Protein AF-A0A928Z8K6-F1 (afdb_monomer_lite)

Sequence (91 aa):
MTEPKLSHSKMGIASFCVGLFVLWLITNLNLRSFGIDDYIFFLLFALIGLGLAIAGMFYKNRNRLFPTLGCVMNTACLIAILALRSEIVWN

pLDDT: mean 74.58, std 12.32, range [39.94, 88.94]

Foldseek 3Di:
DDPPPLPFDPLLVVLLVLLVVLLVVLVPPPVVVDDPVVSVVLNVQSVVLNVLSVVLRPDPDDDSVSSVVSNVSSVVSVVVVVVVVVVVVVD

Radius of gyration: 15.99 Å; chains: 1; bounding box: 35×20×59 Å

Organism: NCBI:txid1828826

Secondary structure (DSSP, 8-state):
---------HHHHHHHHHHHHHHHHHHHS--TTS-HHHHHHHHHHHHHHHHHHHHHHH-TTS-THHHHHHHHHHHHHHHHHHHHHHHHH--

Structure (mmCIF, N/CA/C/O backbone):
data_AF-A0A928Z8K6-F1
#
_entry.id   AF-A0A928Z8K6-F1
#
loop_
_atom_site.group_PDB
_atom_site.id
_atom_site.type_symbol
_atom_site.label_atom_id
_atom_site.label_alt_id
_atom_site.label_comp_id
_atom_site.label_asym_id
_atom_site.label_entity_id
_atom_site.label_seq_id
_atom_site.pdbx_PDB_ins_code
_atom_site.Cartn_x
_atom_site.Cartn_y
_atom_site.Cartn_z
_atom_site.occupancy
_atom_site.B_iso_or_equiv
_atom_site.auth_seq_id
_atom_site.auth_comp_id
_atom_site.auth_asym_id
_atom_site.auth_atom_id
_atom_site.pdbx_PDB_model_num
ATOM 1 N N . MET A 1 1 ? -17.180 4.532 38.734 1.00 39.94 1 MET A N 1
ATOM 2 C CA . MET A 1 1 ? -16.305 4.937 37.615 1.00 39.94 1 MET A CA 1
ATOM 3 C C . MET A 1 1 ? -16.075 3.711 36.749 1.00 39.94 1 MET A C 1
ATOM 5 O O . MET A 1 1 ? -15.315 2.842 37.137 1.00 39.94 1 MET A O 1
ATOM 9 N N . THR A 1 2 ? -16.823 3.558 35.659 1.00 46.12 2 THR A N 1
ATOM 10 C CA . THR A 1 2 ? -16.635 2.438 34.725 1.00 46.12 2 THR A CA 1
ATOM 11 C C . THR A 1 2 ? -15.546 2.816 33.734 1.00 46.12 2 THR A C 1
ATOM 13 O O . THR A 1 2 ? -15.723 3.752 32.954 1.00 46.12 2 THR A O 1
ATOM 16 N N . GLU A 1 3 ? -14.418 2.117 33.806 1.00 50.41 3 GLU A N 1
ATOM 17 C CA . GLU A 1 3 ? -13.275 2.277 32.909 1.00 50.41 3 GLU A CA 1
ATOM 18 C C . GLU A 1 3 ? -13.732 2.195 31.442 1.00 50.41 3 GLU A C 1
ATOM 20 O O . GLU A 1 3 ? -14.544 1.325 31.094 1.00 50.41 3 GLU A O 1
ATOM 25 N N . PRO A 1 4 ? -13.255 3.080 30.548 1.00 50.03 4 PRO A N 1
ATOM 26 C CA . PRO A 1 4 ? -13.570 2.963 29.138 1.00 50.03 4 PRO A CA 1
ATOM 27 C C . PRO A 1 4 ? -12.903 1.690 28.610 1.00 50.03 4 PRO A C 1
ATOM 29 O O . PRO A 1 4 ? -11.707 1.678 28.336 1.00 50.03 4 PRO A O 1
ATOM 32 N N . LYS A 1 5 ? -13.683 0.613 28.442 1.00 47.31 5 LYS A N 1
ATOM 33 C CA . LYS A 1 5 ? -13.258 -0.576 27.692 1.00 47.31 5 LYS A CA 1
ATOM 34 C C . LYS A 1 5 ? -12.805 -0.116 26.308 1.00 47.31 5 LYS A C 1
ATOM 36 O O . LYS A 1 5 ? -13.628 0.197 25.441 1.00 47.31 5 LYS A O 1
ATOM 41 N N . LEU A 1 6 ? -11.490 -0.043 26.125 1.00 54.72 6 LEU A N 1
ATOM 42 C CA . LEU A 1 6 ? -10.825 0.233 24.862 1.00 54.72 6 LEU A CA 1
ATOM 43 C C . LEU A 1 6 ? -11.018 -1.007 23.977 1.00 54.72 6 LEU A C 1
ATOM 45 O O . LEU A 1 6 ? -10.165 -1.884 23.875 1.00 54.72 6 LEU A O 1
ATOM 49 N N . SER A 1 7 ? -12.218 -1.156 23.416 1.00 48.69 7 SER A N 1
ATOM 50 C CA . SER A 1 7 ? -12.502 -2.229 22.472 1.00 48.69 7 SER A CA 1
ATOM 51 C C . SER A 1 7 ? -11.797 -1.881 21.167 1.00 48.69 7 SER A C 1
ATOM 53 O O . SER A 1 7 ? -12.297 -1.100 20.358 1.00 48.69 7 SER A O 1
ATOM 55 N N . HIS A 1 8 ? -10.583 -2.400 21.003 1.00 55.66 8 HIS A N 1
ATOM 56 C CA . HIS A 1 8 ? -9.842 -2.278 19.760 1.00 55.66 8 HIS A CA 1
ATOM 57 C C . HIS A 1 8 ? -10.656 -2.889 18.616 1.00 55.66 8 HIS A C 1
ATOM 59 O O . HIS A 1 8 ? -11.059 -4.055 18.661 1.00 55.66 8 HIS A O 1
ATOM 65 N N . SER A 1 9 ? -10.881 -2.102 17.563 1.00 62.75 9 SER A N 1
ATOM 66 C CA . SER A 1 9 ? -11.504 -2.597 16.340 1.00 62.75 9 SER A CA 1
ATOM 67 C C . SER A 1 9 ? -10.529 -3.547 15.642 1.00 62.75 9 SER A C 1
ATOM 69 O O . SER A 1 9 ? -9.579 -3.110 14.991 1.00 62.75 9 SER A O 1
ATOM 71 N N . LYS A 1 10 ? -10.768 -4.860 15.772 1.00 69.44 10 LYS A N 1
ATOM 72 C CA . LYS A 1 10 ? -9.966 -5.938 15.150 1.00 69.44 10 LYS A CA 1
ATOM 73 C C . LYS A 1 10 ? -9.721 -5.707 13.651 1.00 69.44 10 LYS A C 1
ATOM 75 O O . LYS A 1 10 ? -8.690 -6.093 13.116 1.00 69.44 10 LYS A O 1
ATOM 80 N N . MET A 1 11 ? -10.659 -5.036 12.986 1.00 70.06 11 MET A N 1
ATOM 81 C CA . MET A 1 11 ? -10.613 -4.748 11.555 1.00 70.06 11 MET A CA 1
ATOM 82 C C . MET A 1 11 ? -9.688 -3.570 11.201 1.00 70.06 11 MET A C 1
ATOM 84 O O . MET A 1 11 ? -9.058 -3.586 10.149 1.00 70.06 11 MET A O 1
ATOM 88 N N . GLY A 1 12 ? -9.562 -2.574 12.086 1.00 73.81 12 GLY A N 1
ATOM 89 C CA . GLY A 1 12 ? -8.605 -1.475 11.907 1.00 73.81 12 GLY A CA 1
ATOM 90 C C . GLY A 1 12 ? -7.159 -1.955 12.023 1.00 73.81 12 GLY A C 1
ATOM 91 O O . GLY A 1 12 ? -6.327 -1.613 11.190 1.00 73.81 12 GLY A O 1
ATOM 92 N N . ILE A 1 13 ? -6.896 -2.838 12.990 1.00 79.19 13 ILE A N 1
ATOM 93 C CA . ILE A 1 13 ? -5.580 -3.467 13.174 1.00 79.19 13 ILE A CA 1
ATOM 94 C C . ILE A 1 13 ? -5.191 -4.291 11.940 1.00 79.19 13 ILE A C 1
ATOM 96 O O . ILE A 1 13 ? -4.068 -4.177 11.461 1.00 79.19 13 ILE A O 1
ATOM 100 N N . ALA A 1 14 ? -6.124 -5.069 11.380 1.00 79.19 14 ALA A N 1
ATOM 101 C CA . ALA A 1 14 ? -5.865 -5.841 10.165 1.00 79.19 14 ALA A CA 1
ATOM 102 C C . ALA A 1 14 ? -5.457 -4.942 8.982 1.00 79.19 14 ALA A C 1
ATOM 104 O O . ALA A 1 14 ? -4.470 -5.223 8.307 1.00 79.19 14 ALA A O 1
ATOM 105 N N . SER A 1 15 ? -6.168 -3.829 8.773 1.00 78.81 15 SER A N 1
ATOM 106 C CA . SER A 1 15 ? -5.852 -2.856 7.716 1.00 78.81 15 SER A CA 1
ATOM 107 C C . SER A 1 15 ? -4.477 -2.203 7.914 1.00 78.81 15 SER A C 1
ATOM 109 O O . SER A 1 15 ? -3.716 -2.035 6.961 1.00 78.81 15 SER A O 1
ATOM 111 N N . PHE A 1 16 ? -4.114 -1.908 9.165 1.00 82.19 16 PHE A N 1
ATOM 112 C CA . PHE A 1 16 ? -2.800 -1.371 9.511 1.00 82.19 16 PHE A CA 1
ATOM 113 C C . PHE A 1 16 ? -1.666 -2.363 9.209 1.00 82.19 16 PHE A C 1
ATOM 115 O O . PHE A 1 16 ? -0.666 -1.988 8.597 1.00 82.19 16 PHE A O 1
ATOM 122 N N . CYS A 1 17 ? -1.841 -3.642 9.559 1.00 85.69 17 CYS A N 1
ATOM 123 C CA . CYS A 1 17 ? -0.874 -4.693 9.236 1.00 85.69 17 CYS A CA 1
ATOM 124 C C . CYS A 1 17 ? -0.691 -4.870 7.723 1.00 85.69 17 CYS A C 1
ATOM 126 O O . CYS A 1 17 ? 0.442 -4.998 7.265 1.00 85.69 17 CYS A O 1
ATOM 128 N N . VAL A 1 18 ? -1.779 -4.831 6.943 1.00 85.31 18 VAL A N 1
ATOM 129 C CA . VAL A 1 18 ? -1.708 -4.900 5.473 1.00 85.31 18 VAL A CA 1
ATOM 130 C C . VAL A 1 18 ? -0.919 -3.717 4.915 1.00 85.31 18 VAL A C 1
ATOM 132 O O . VAL A 1 18 ? -0.041 -3.912 4.082 1.00 85.31 18 VAL A O 1
ATOM 135 N N . GLY A 1 19 ? -1.175 -2.500 5.401 1.00 85.38 19 GLY A N 1
ATOM 136 C CA . GLY A 1 19 ? -0.438 -1.316 4.958 1.00 85.38 19 GLY A CA 1
ATOM 137 C C . GLY A 1 19 ? 1.059 -1.382 5.267 1.00 85.38 19 GLY A C 1
ATOM 138 O O . GLY A 1 19 ? 1.869 -1.085 4.393 1.00 85.38 19 GLY A O 1
ATOM 139 N N . LEU A 1 20 ? 1.442 -1.839 6.465 1.00 86.31 20 LEU A N 1
ATOM 140 C CA . LEU A 1 20 ? 2.852 -2.054 6.810 1.00 86.31 20 LEU A CA 1
ATOM 141 C C . LEU A 1 20 ? 3.509 -3.115 5.925 1.00 86.31 20 LEU A C 1
ATOM 143 O O . LEU A 1 20 ? 4.642 -2.930 5.487 1.00 86.31 20 LEU A O 1
ATOM 147 N N . PHE A 1 21 ? 2.793 -4.203 5.637 1.00 86.44 21 PHE A N 1
ATOM 148 C CA . PHE A 1 21 ? 3.278 -5.244 4.738 1.00 86.44 21 PHE A CA 1
ATOM 149 C C . PHE A 1 21 ? 3.516 -4.703 3.323 1.00 86.44 21 PHE A C 1
ATOM 151 O O . PHE A 1 21 ? 4.555 -4.987 2.737 1.00 86.44 21 PHE A O 1
ATOM 158 N N . VAL A 1 22 ? 2.612 -3.871 2.796 1.00 85.19 22 VAL A N 1
ATOM 159 C CA . VAL A 1 22 ? 2.769 -3.229 1.476 1.00 85.19 22 VAL A CA 1
ATOM 160 C C . VAL A 1 22 ? 3.984 -2.304 1.453 1.00 85.19 22 VAL A C 1
ATOM 162 O O . VAL A 1 22 ? 4.777 -2.357 0.520 1.00 85.19 22 VAL A O 1
ATOM 165 N N . LEU A 1 23 ? 4.174 -1.497 2.497 1.00 84.56 23 LEU A N 1
ATOM 166 C CA . LEU A 1 23 ? 5.315 -0.583 2.622 1.00 84.56 23 LEU A CA 1
ATOM 167 C C . LEU A 1 23 ? 6.652 -1.335 2.687 1.00 84.56 23 LEU A C 1
ATOM 169 O O . LEU A 1 23 ? 7.627 -0.959 2.031 1.00 84.56 23 LEU A O 1
ATOM 173 N N . TRP A 1 24 ? 6.681 -2.432 3.444 1.00 85.38 24 TRP A N 1
ATOM 174 C CA . TRP A 1 24 ? 7.823 -3.340 3.495 1.00 85.38 24 TRP A CA 1
ATOM 175 C C . TRP A 1 24 ? 8.085 -4.001 2.137 1.00 85.38 24 TRP A C 1
ATOM 177 O O . TRP A 1 24 ? 9.238 -4.117 1.723 1.00 85.38 24 TRP A O 1
ATOM 187 N N . LEU A 1 25 ? 7.028 -4.389 1.418 1.00 82.69 25 LEU A N 1
ATOM 188 C CA . LEU A 1 25 ? 7.132 -4.986 0.090 1.00 82.69 25 LEU A CA 1
ATOM 189 C C . LEU A 1 25 ? 7.698 -3.986 -0.926 1.00 82.69 25 LEU A C 1
ATOM 191 O O . LEU A 1 25 ? 8.594 -4.355 -1.669 1.00 82.69 25 LEU A O 1
ATOM 195 N N . ILE A 1 26 ? 7.236 -2.731 -0.929 1.00 79.25 26 ILE A N 1
ATOM 196 C CA . ILE A 1 26 ? 7.754 -1.658 -1.799 1.00 79.25 26 ILE A CA 1
ATOM 197 C C . ILE A 1 26 ? 9.242 -1.407 -1.533 1.00 79.25 26 ILE A C 1
ATOM 199 O O . ILE A 1 26 ? 10.009 -1.205 -2.460 1.00 79.25 26 ILE A O 1
ATOM 203 N N . THR A 1 27 ? 9.678 -1.441 -0.277 1.00 78.25 27 THR A N 1
ATOM 204 C CA . THR A 1 27 ? 11.093 -1.215 0.061 1.00 78.25 27 THR A CA 1
ATOM 205 C C . THR A 1 27 ? 11.983 -2.434 -0.213 1.00 78.25 27 THR A C 1
ATOM 207 O O . THR A 1 27 ? 13.155 -2.261 -0.540 1.00 78.25 27 THR A O 1
ATOM 210 N N . ASN A 1 28 ? 11.455 -3.663 -0.103 1.00 77.69 28 ASN A N 1
ATOM 211 C CA . ASN A 1 28 ? 12.208 -4.906 -0.357 1.00 77.69 28 ASN A CA 1
ATOM 212 C C . ASN A 1 28 ? 12.200 -5.354 -1.813 1.00 77.69 28 ASN A C 1
ATOM 214 O O . ASN A 1 28 ? 13.174 -5.947 -2.284 1.00 77.69 28 ASN A O 1
ATOM 218 N N . LEU A 1 29 ? 11.114 -5.090 -2.537 1.00 71.94 29 LEU A N 1
ATOM 219 C CA . LEU A 1 29 ? 11.134 -5.123 -3.985 1.00 71.94 29 LEU A CA 1
ATOM 220 C C . LEU A 1 29 ? 12.096 -4.018 -4.377 1.00 71.94 29 LEU A C 1
ATOM 222 O O . LEU A 1 29 ? 11.745 -2.848 -4.367 1.00 71.94 29 LEU A O 1
ATOM 226 N N . ASN A 1 30 ? 13.338 -4.404 -4.659 1.00 60.91 30 ASN A N 1
ATOM 227 C CA . ASN A 1 30 ? 14.331 -3.553 -5.285 1.00 60.91 30 ASN A CA 1
ATOM 228 C C . ASN A 1 30 ? 13.734 -3.107 -6.628 1.00 60.91 30 ASN A C 1
ATOM 230 O O . ASN A 1 30 ? 14.011 -3.700 -7.670 1.00 60.91 30 ASN A O 1
ATOM 234 N N . LEU A 1 31 ? 12.887 -2.072 -6.603 1.00 61.09 31 LEU A N 1
ATOM 235 C CA . LEU A 1 31 ? 12.256 -1.409 -7.741 1.00 61.09 31 LEU A CA 1
ATOM 236 C C . LEU A 1 31 ? 13.327 -0.643 -8.540 1.00 61.09 31 LEU A C 1
ATOM 238 O O . LEU A 1 31 ? 13.073 0.401 -9.112 1.00 61.09 31 LEU A O 1
ATOM 242 N N . ARG A 1 32 ? 14.552 -1.171 -8.601 1.00 53.88 32 ARG A N 1
ATOM 243 C CA . ARG A 1 32 ? 15.709 -0.634 -9.312 1.00 53.88 32 ARG A CA 1
ATOM 244 C C . ARG A 1 32 ? 15.474 -0.563 -10.825 1.00 53.88 32 ARG A C 1
ATOM 246 O O . ARG A 1 32 ? 16.220 0.118 -11.515 1.00 53.88 32 ARG A O 1
ATOM 253 N N . SER A 1 33 ? 14.446 -1.259 -11.313 1.00 57.09 33 SER A N 1
ATOM 254 C CA . SER A 1 33 ? 1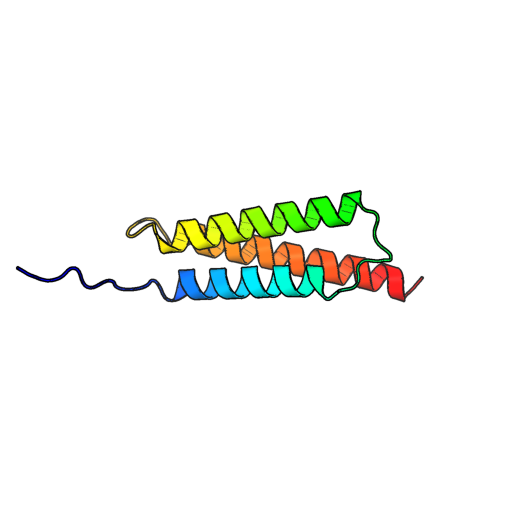3.951 -1.176 -12.690 1.00 57.09 33 SER A CA 1
ATOM 255 C C . SER A 1 33 ? 12.869 -0.113 -12.904 1.00 57.09 33 SER A C 1
ATOM 257 O O . SER A 1 33 ? 12.511 0.135 -14.048 1.00 57.09 33 SER A O 1
ATOM 259 N N . PHE A 1 34 ? 12.331 0.489 -11.842 1.00 64.56 34 PHE A N 1
ATOM 260 C CA . PHE A 1 34 ? 11.297 1.514 -11.931 1.00 64.56 34 PHE A CA 1
ATOM 261 C C . PHE A 1 34 ? 11.901 2.908 -11.959 1.00 64.56 34 PHE A C 1
ATOM 263 O O . PHE A 1 34 ? 12.934 3.165 -11.333 1.00 64.56 34 PHE A O 1
ATOM 270 N N . GLY A 1 35 ? 11.235 3.816 -12.671 1.00 70.19 35 GLY A N 1
ATOM 271 C CA . GLY A 1 35 ? 11.541 5.232 -12.580 1.00 70.19 35 GLY A CA 1
ATOM 272 C C . GLY A 1 35 ? 11.378 5.718 -11.139 1.00 70.19 35 GLY A C 1
ATOM 273 O O . GLY A 1 35 ? 10.565 5.202 -10.367 1.00 70.19 35 GLY A O 1
ATOM 274 N N . ILE A 1 36 ? 12.157 6.735 -10.768 1.00 76.31 36 ILE A N 1
ATOM 275 C CA . ILE A 1 36 ? 12.040 7.387 -9.455 1.00 76.31 36 ILE A CA 1
ATOM 276 C C . ILE A 1 36 ? 10.608 7.922 -9.261 1.00 76.31 36 ILE A C 1
ATOM 278 O O . ILE A 1 36 ? 10.071 7.857 -8.155 1.00 76.31 36 ILE A O 1
ATOM 282 N N . ASP A 1 37 ? 9.974 8.381 -10.342 1.00 81.31 37 ASP A N 1
ATOM 283 C CA . ASP A 1 37 ? 8.608 8.907 -10.357 1.00 81.31 37 ASP A CA 1
ATOM 284 C C . ASP A 1 37 ? 7.560 7.853 -9.963 1.00 81.31 37 ASP A C 1
ATOM 286 O O . ASP A 1 37 ? 6.717 8.118 -9.101 1.00 81.31 37 ASP A O 1
ATOM 290 N N . ASP A 1 38 ? 7.654 6.634 -10.508 1.00 79.38 38 ASP A N 1
ATOM 291 C CA . ASP A 1 38 ? 6.753 5.526 -10.167 1.00 79.38 38 ASP A CA 1
ATOM 292 C C . ASP A 1 38 ? 6.909 5.135 -8.696 1.00 79.38 38 ASP A C 1
ATOM 294 O O . ASP A 1 38 ? 5.927 4.964 -7.968 1.00 79.38 38 ASP A O 1
ATOM 298 N N . TYR A 1 39 ? 8.158 5.048 -8.228 1.00 79.38 39 TYR A N 1
ATOM 299 C CA . TYR A 1 39 ? 8.463 4.693 -6.846 1.00 79.38 39 TYR A CA 1
ATOM 300 C C . TYR A 1 39 ? 7.856 5.691 -5.851 1.00 79.38 39 TYR A C 1
ATOM 302 O O . TYR A 1 39 ? 7.217 5.289 -4.875 1.00 79.38 39 TYR A O 1
ATOM 310 N N . ILE A 1 40 ? 8.010 6.995 -6.108 1.00 83.12 40 ILE A N 1
ATOM 311 C CA . ILE A 1 40 ? 7.432 8.051 -5.267 1.00 83.12 40 ILE A CA 1
ATOM 312 C C . ILE A 1 40 ? 5.903 7.981 -5.293 1.00 83.12 40 ILE A C 1
ATOM 314 O O . ILE A 1 40 ? 5.271 8.105 -4.241 1.00 83.12 40 ILE A O 1
ATOM 318 N N . PHE A 1 41 ? 5.301 7.741 -6.461 1.00 84.69 41 PHE A N 1
ATOM 319 C CA . PHE A 1 41 ? 3.851 7.635 -6.592 1.00 84.69 41 PHE A CA 1
ATOM 320 C C . PHE A 1 41 ? 3.284 6.480 -5.755 1.00 84.69 41 PHE A C 1
ATOM 322 O O . PHE A 1 41 ? 2.376 6.694 -4.947 1.00 84.69 41 PHE A O 1
ATOM 329 N N . PHE A 1 42 ? 3.858 5.277 -5.870 1.00 82.94 42 PHE A N 1
ATOM 330 C CA . PHE A 1 42 ? 3.436 4.113 -5.083 1.00 82.94 42 PHE A CA 1
ATOM 331 C C . PHE A 1 42 ? 3.657 4.310 -3.581 1.00 82.94 42 PHE A C 1
ATOM 333 O O . PHE A 1 42 ? 2.808 3.919 -2.775 1.00 82.94 42 PHE A O 1
ATOM 340 N N . LEU A 1 43 ? 4.760 4.959 -3.196 1.00 85.00 43 LEU A N 1
ATOM 341 C CA . LEU A 1 43 ? 5.061 5.254 -1.800 1.00 85.00 43 LEU A CA 1
ATOM 342 C C . LEU A 1 43 ? 4.039 6.224 -1.193 1.00 85.00 43 LEU A C 1
ATOM 344 O O . LEU A 1 43 ? 3.525 5.957 -0.107 1.00 85.00 43 LEU A O 1
ATOM 348 N N . LEU A 1 44 ? 3.687 7.303 -1.900 1.00 86.81 44 LEU A N 1
ATOM 349 C CA . LEU A 1 44 ? 2.641 8.235 -1.468 1.00 86.81 44 LEU A CA 1
ATOM 350 C C . LEU A 1 44 ? 1.284 7.536 -1.357 1.00 86.81 44 LEU A C 1
ATOM 352 O O . LEU A 1 44 ? 0.579 7.719 -0.364 1.00 86.81 44 LEU A O 1
ATOM 356 N N . PHE A 1 45 ? 0.935 6.688 -2.325 1.00 86.19 45 PHE A N 1
ATOM 357 C CA . PHE A 1 45 ? -0.326 5.948 -2.311 1.00 86.19 45 PHE A CA 1
ATOM 358 C C . PHE A 1 45 ? -0.429 4.993 -1.114 1.00 86.19 45 PHE A C 1
ATOM 360 O O . PHE A 1 45 ? -1.449 4.973 -0.418 1.00 86.19 45 PHE A O 1
ATOM 367 N N . ALA A 1 46 ? 0.647 4.251 -0.826 1.00 85.69 46 ALA A N 1
ATOM 368 C CA . ALA A 1 46 ? 0.739 3.382 0.345 1.00 85.69 46 ALA A CA 1
ATOM 369 C C . ALA A 1 46 ? 0.662 4.182 1.657 1.00 85.69 46 ALA A C 1
ATOM 371 O O . ALA A 1 46 ? 0.003 3.756 2.608 1.00 85.69 46 ALA A O 1
ATOM 372 N N . LEU A 1 47 ? 1.266 5.376 1.705 1.00 88.12 47 LEU A N 1
ATOM 373 C CA . LEU A 1 47 ? 1.200 6.269 2.865 1.00 88.12 47 LEU A CA 1
ATOM 374 C C . LEU A 1 47 ? -0.228 6.762 3.131 1.00 88.12 47 LEU A C 1
ATOM 376 O O . LEU A 1 47 ? -0.678 6.756 4.276 1.00 88.12 47 LEU A O 1
ATOM 380 N N . ILE A 1 48 ? -0.961 7.148 2.082 1.00 88.94 48 ILE A N 1
ATOM 381 C CA . ILE A 1 48 ? -2.364 7.573 2.194 1.00 88.94 48 ILE A CA 1
ATOM 382 C C . ILE A 1 48 ? -3.229 6.392 2.661 1.00 88.94 48 ILE A C 1
ATOM 384 O O . ILE A 1 48 ? -4.064 6.559 3.552 1.00 88.94 48 ILE A O 1
ATOM 388 N N . GLY A 1 49 ? -3.003 5.187 2.124 1.00 86.00 49 GLY A N 1
ATOM 389 C CA . GLY A 1 49 ? -3.707 3.970 2.540 1.00 86.00 49 GLY A CA 1
ATOM 390 C C . GLY A 1 49 ? -3.459 3.621 4.010 1.00 86.00 49 GLY A C 1
ATOM 391 O O . GLY A 1 49 ? -4.398 3.315 4.749 1.00 86.00 49 GLY A O 1
ATOM 392 N N . LEU A 1 50 ? -2.208 3.742 4.464 1.00 85.88 50 LEU A N 1
ATOM 393 C CA . LEU A 1 50 ? -1.819 3.576 5.866 1.00 85.88 50 LEU A CA 1
ATOM 394 C C . LEU A 1 50 ? -2.453 4.654 6.763 1.00 85.88 50 LEU A C 1
ATOM 396 O O . LEU A 1 50 ? -2.989 4.332 7.822 1.00 85.88 50 LEU A O 1
ATOM 400 N N . GLY A 1 51 ? -2.474 5.914 6.321 1.00 85.50 51 GLY A N 1
ATOM 401 C CA . GLY A 1 51 ? -3.142 7.015 7.019 1.00 85.50 51 GLY A CA 1
ATOM 402 C C . GLY A 1 51 ? -4.644 6.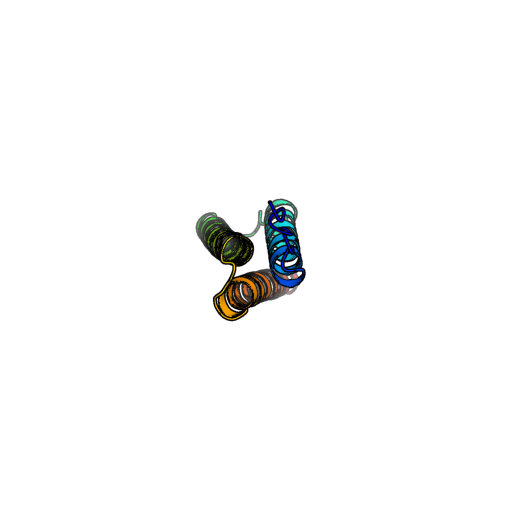775 7.201 1.00 85.50 51 GLY A C 1
ATOM 403 O O . GLY A 1 51 ? -5.177 6.983 8.292 1.00 85.50 51 GLY A O 1
ATOM 404 N N . LEU A 1 52 ? -5.320 6.249 6.174 1.00 85.56 52 LEU A N 1
ATOM 405 C CA . LEU A 1 52 ? -6.731 5.853 6.244 1.00 85.56 52 LEU A CA 1
ATOM 406 C C . LEU A 1 52 ? -6.963 4.677 7.208 1.00 85.56 52 LEU A C 1
ATOM 408 O O . LEU A 1 52 ? -7.951 4.668 7.949 1.00 85.56 52 LEU A O 1
ATOM 412 N N . ALA A 1 53 ? -6.047 3.705 7.232 1.00 82.56 53 ALA A N 1
ATOM 413 C CA . ALA A 1 53 ? -6.092 2.578 8.162 1.00 82.56 53 ALA A CA 1
ATOM 414 C C . ALA A 1 53 ? -5.943 3.038 9.623 1.00 82.56 53 ALA A C 1
ATOM 416 O O . ALA A 1 53 ? -6.739 2.640 10.478 1.00 82.56 53 ALA A O 1
ATOM 417 N N . ILE A 1 54 ? -4.987 3.935 9.893 1.00 82.94 54 ILE A N 1
ATOM 418 C CA . ILE A 1 54 ? -4.767 4.545 11.212 1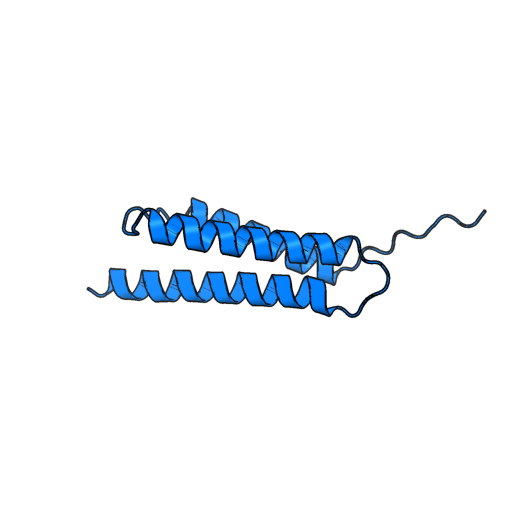.00 82.94 54 ILE A CA 1
ATOM 419 C C . ILE A 1 54 ? -5.988 5.374 11.627 1.00 82.94 54 ILE A C 1
ATOM 421 O O . ILE A 1 54 ? -6.498 5.207 12.735 1.00 82.94 54 ILE A O 1
ATOM 425 N N . ALA A 1 55 ? -6.519 6.215 10.736 1.00 82.38 55 ALA A N 1
ATOM 426 C CA . ALA A 1 55 ? -7.736 6.985 10.998 1.00 82.38 55 ALA A CA 1
ATOM 427 C C . ALA A 1 55 ? -8.920 6.069 11.367 1.00 82.38 55 ALA A C 1
ATOM 429 O O . ALA A 1 55 ? -9.696 6.375 12.275 1.00 82.38 55 ALA A O 1
ATOM 430 N N . GLY A 1 56 ? -9.006 4.900 10.725 1.00 74.81 56 GLY A N 1
ATOM 431 C CA . GLY A 1 56 ? -9.973 3.851 11.036 1.00 74.81 56 GLY A CA 1
ATOM 432 C C . GLY A 1 56 ? -9.807 3.187 12.408 1.00 74.81 56 GLY A C 1
ATOM 433 O O . GLY A 1 56 ? -10.781 2.647 12.930 1.00 74.81 56 GLY A O 1
ATOM 434 N N . MET A 1 57 ? -8.614 3.226 13.009 1.00 73.75 57 MET A N 1
ATOM 435 C CA . MET A 1 57 ? -8.373 2.715 14.365 1.00 73.75 57 MET A CA 1
ATOM 436 C C . MET A 1 57 ? -8.829 3.690 15.455 1.00 73.75 57 MET A C 1
ATOM 438 O O . MET A 1 57 ? -9.308 3.244 16.497 1.00 73.75 57 MET A O 1
ATOM 442 N N . PHE A 1 58 ? -8.706 5.001 15.225 1.00 74.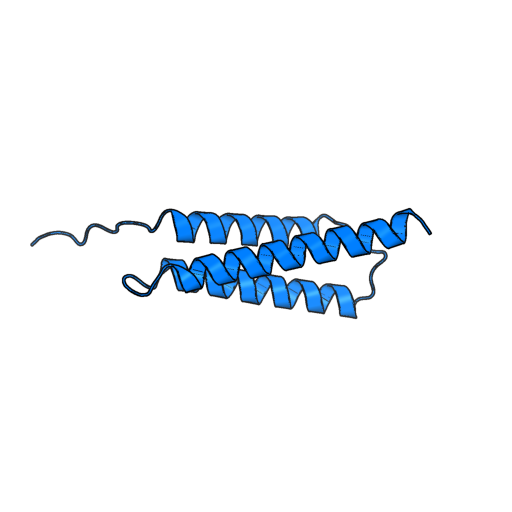06 58 PHE A N 1
ATOM 443 C CA . PHE A 1 58 ? -9.048 6.028 16.220 1.00 74.06 58 PHE A CA 1
ATOM 444 C C . PHE A 1 58 ? -10.520 6.471 16.176 1.00 74.06 58 PHE A C 1
ATOM 446 O O . PHE A 1 58 ? -11.043 6.979 17.170 1.00 74.06 58 PHE A O 1
ATOM 453 N N . TYR A 1 59 ? -11.230 6.249 15.065 1.00 69.12 59 TYR A N 1
ATOM 454 C CA . TYR A 1 59 ? -12.651 6.590 14.955 1.00 69.12 59 TYR A CA 1
ATOM 455 C C . TYR A 1 59 ? -13.561 5.509 15.563 1.00 69.12 59 TYR A C 1
A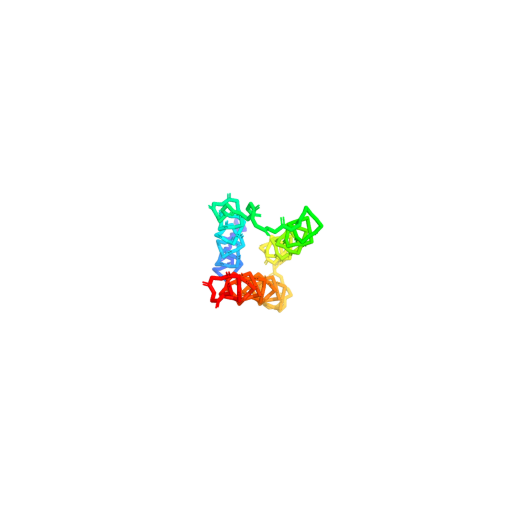TOM 457 O O . TYR A 1 59 ? -13.883 4.501 14.940 1.00 69.12 59 TYR A O 1
ATOM 465 N N . LYS A 1 60 ? -14.041 5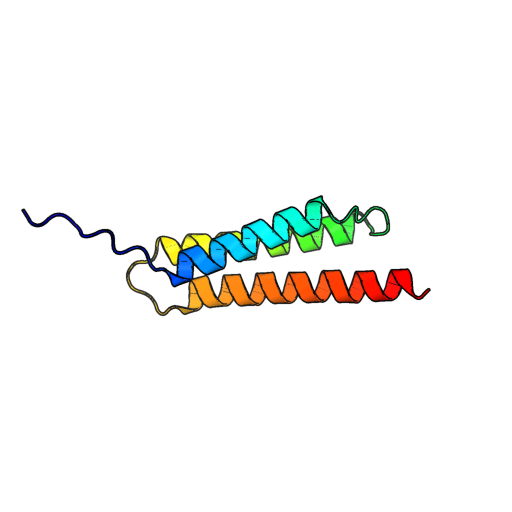.762 16.788 1.00 59.91 60 LYS A N 1
ATOM 466 C CA . LYS A 1 60 ? -14.844 4.831 17.607 1.00 59.91 60 LYS A CA 1
ATOM 467 C C . LYS A 1 60 ? -16.250 4.516 17.061 1.00 59.91 60 LYS A C 1
ATOM 469 O O . LYS A 1 60 ? -16.863 3.564 17.530 1.00 59.91 60 LYS A O 1
ATOM 474 N N . ASN A 1 61 ? -16.789 5.306 16.123 1.00 61.66 61 ASN A N 1
ATOM 475 C CA . ASN A 1 61 ? -18.224 5.241 15.796 1.00 61.66 61 ASN A CA 1
ATOM 476 C C . ASN A 1 61 ? -18.634 5.622 14.357 1.00 61.66 61 ASN A C 1
ATOM 478 O O . ASN A 1 61 ? -19.773 6.021 14.135 1.00 61.66 61 ASN A O 1
ATOM 482 N N . ARG A 1 62 ? -17.754 5.526 13.353 1.00 53.12 62 ARG A N 1
ATOM 483 C CA . ARG A 1 62 ? -18.202 5.587 11.948 1.00 53.12 62 ARG A CA 1
ATOM 484 C C . ARG A 1 62 ? -17.900 4.275 11.256 1.00 53.12 62 ARG A C 1
ATOM 486 O O . ARG A 1 62 ? -16.833 3.706 11.458 1.00 53.12 62 ARG A O 1
ATOM 493 N N . ASN A 1 63 ? -18.888 3.820 10.485 1.00 59.12 63 ASN A N 1
ATOM 494 C CA . ASN A 1 63 ? -18.916 2.627 9.646 1.00 59.12 63 ASN A CA 1
ATOM 495 C C . ASN A 1 63 ? -17.514 2.210 9.201 1.00 59.12 63 ASN A C 1
ATOM 497 O O . ASN A 1 63 ? -16.733 3.060 8.777 1.00 59.12 63 ASN A O 1
ATOM 501 N N . ARG A 1 64 ? -17.238 0.900 9.236 1.00 64.12 64 ARG A N 1
ATOM 502 C CA . ARG A 1 64 ? -15.975 0.209 8.887 1.00 64.12 64 ARG A CA 1
ATOM 503 C C . ARG A 1 64 ? -15.329 0.628 7.547 1.00 64.12 64 ARG A C 1
ATOM 505 O O . ARG A 1 64 ? -14.278 0.110 7.197 1.00 64.12 64 ARG A O 1
ATOM 512 N N . LEU A 1 65 ? -15.932 1.555 6.816 1.00 72.25 65 LEU A N 1
ATOM 513 C CA . LEU A 1 65 ? -15.495 2.209 5.594 1.00 72.25 65 LEU A CA 1
ATOM 514 C C . LEU A 1 65 ? -14.067 2.749 5.665 1.00 72.25 65 LEU A C 1
ATOM 516 O O . LEU A 1 65 ? -13.312 2.437 4.765 1.00 72.25 65 LEU A O 1
ATOM 520 N N . PHE A 1 66 ? -13.650 3.483 6.704 1.00 77.94 66 PHE A N 1
ATOM 521 C CA . PHE A 1 66 ? -12.279 4.033 6.752 1.00 77.94 66 PHE A CA 1
ATOM 522 C C . PHE A 1 66 ? -11.181 2.956 6.736 1.00 77.94 66 PHE A C 1
ATOM 524 O O . PHE A 1 66 ? -10.343 2.980 5.832 1.00 77.94 66 PHE A O 1
ATOM 531 N N . PRO A 1 67 ? -11.193 1.963 7.650 1.00 74.31 67 PRO A N 1
ATOM 532 C CA . PRO A 1 67 ? -10.205 0.892 7.596 1.00 74.31 67 PRO A CA 1
ATOM 533 C C . PRO A 1 67 ? -10.393 -0.017 6.373 1.00 74.31 67 PRO A C 1
ATOM 535 O O . PRO A 1 67 ? -9.405 -0.540 5.861 1.00 74.31 67 PRO A O 1
ATOM 538 N N . THR A 1 68 ? -11.622 -0.176 5.863 1.00 80.44 68 THR A N 1
ATOM 539 C CA . THR A 1 68 ? -11.876 -0.943 4.628 1.00 80.44 68 THR A CA 1
ATOM 540 C C . THR A 1 68 ? -11.285 -0.243 3.407 1.00 80.44 68 THR A C 1
ATOM 542 O O . THR A 1 68 ? -10.603 -0.890 2.625 1.00 80.44 68 THR A O 1
ATOM 545 N N . LEU A 1 69 ? -11.475 1.069 3.264 1.00 82.50 69 LEU A N 1
ATOM 546 C CA . LEU A 1 69 ? -10.918 1.872 2.176 1.00 82.50 69 LEU A CA 1
ATOM 547 C C . LEU A 1 69 ? -9.390 1.842 2.211 1.00 82.50 69 LEU A C 1
ATOM 549 O O . LEU A 1 69 ? -8.783 1.590 1.179 1.00 82.50 69 LEU A O 1
ATOM 553 N N . GLY A 1 70 ? -8.773 1.995 3.389 1.00 82.25 70 GLY A N 1
ATOM 554 C CA . GLY A 1 70 ? -7.319 1.855 3.531 1.00 82.25 70 GLY A CA 1
ATOM 555 C C . GLY A 1 70 ? -6.818 0.475 3.095 1.00 82.25 70 GLY A C 1
ATOM 556 O O . GLY A 1 70 ? -5.820 0.368 2.387 1.00 82.25 70 GLY A O 1
ATOM 557 N N . CYS A 1 71 ? -7.560 -0.583 3.438 1.00 81.88 71 CYS A N 1
ATOM 558 C CA . CYS A 1 71 ? -7.225 -1.952 3.051 1.00 81.88 71 CYS A CA 1
ATOM 559 C C . CYS A 1 71 ? -7.365 -2.167 1.537 1.00 81.88 71 CYS A C 1
ATOM 561 O O . CYS A 1 71 ? -6.450 -2.687 0.902 1.00 81.88 71 CYS A O 1
ATOM 563 N N . VAL A 1 72 ? -8.477 -1.723 0.940 1.00 86.75 72 VAL A N 1
ATOM 564 C CA . VAL A 1 72 ? -8.729 -1.822 -0.506 1.00 86.75 72 VAL A CA 1
ATOM 565 C C . VAL A 1 72 ? -7.669 -1.052 -1.285 1.00 86.75 72 VAL A C 1
ATOM 567 O O . VAL A 1 72 ? -7.122 -1.579 -2.247 1.00 86.75 72 VAL A O 1
ATOM 570 N N . MET A 1 73 ? -7.327 0.157 -0.843 1.00 86.38 73 MET A N 1
ATOM 571 C CA . MET A 1 73 ? -6.354 1.005 -1.524 1.00 86.38 73 MET A CA 1
ATOM 572 C C . MET A 1 73 ? -4.937 0.425 -1.449 1.00 86.38 73 MET A C 1
ATOM 574 O O . MET A 1 73 ? -4.243 0.371 -2.461 1.00 86.38 73 MET A O 1
ATOM 578 N N . ASN A 1 74 ? -4.535 -0.102 -0.287 1.00 86.06 74 ASN A N 1
ATOM 579 C CA . ASN A 1 74 ? -3.257 -0.800 -0.137 1.00 86.06 74 ASN A CA 1
ATOM 580 C C . ASN A 1 74 ? -3.210 -2.109 -0.939 1.00 86.06 74 ASN A C 1
ATOM 582 O O . ASN A 1 74 ? -2.186 -2.421 -1.539 1.00 86.06 74 ASN A O 1
ATOM 586 N N . THR A 1 75 ? -4.317 -2.851 -1.008 1.00 84.94 75 THR A N 1
ATOM 587 C CA . THR A 1 75 ? -4.404 -4.085 -1.808 1.00 84.94 75 THR A CA 1
ATOM 588 C C . THR A 1 75 ? -4.333 -3.780 -3.305 1.00 84.94 75 THR A C 1
ATOM 590 O O . THR A 1 75 ? -3.604 -4.449 -4.029 1.00 84.94 75 THR A O 1
ATOM 593 N N . ALA A 1 76 ? -5.030 -2.739 -3.770 1.00 86.50 76 ALA A N 1
ATOM 594 C CA . ALA A 1 76 ? -4.961 -2.278 -5.155 1.00 86.50 76 ALA A CA 1
ATOM 595 C C . ALA A 1 76 ? -3.541 -1.825 -5.530 1.00 86.50 76 ALA A C 1
ATOM 597 O O . ALA A 1 76 ? -3.049 -2.185 -6.596 1.00 86.50 76 ALA A O 1
ATOM 598 N N . CYS A 1 77 ? -2.859 -1.112 -4.626 1.00 84.75 77 CYS A N 1
ATOM 599 C CA . CYS A 1 77 ? -1.453 -0.738 -4.782 1.00 84.75 77 CYS A CA 1
ATOM 600 C C . CYS A 1 77 ? -0.558 -1.981 -4.939 1.00 84.75 77 CYS A C 1
ATOM 602 O O . CYS A 1 77 ? 0.253 -2.057 -5.858 1.00 84.75 77 CYS A O 1
ATOM 604 N N . LEU A 1 78 ? -0.770 -3.003 -4.104 1.00 84.25 78 LEU A N 1
ATOM 605 C CA . LEU A 1 78 ? -0.025 -4.264 -4.154 1.00 84.25 78 LEU A CA 1
ATOM 606 C C . LEU A 1 78 ? -0.217 -4.992 -5.496 1.00 84.25 78 LEU A C 1
ATOM 608 O O . LEU A 1 78 ? 0.756 -5.438 -6.101 1.00 84.25 78 LEU A O 1
ATOM 612 N N . ILE A 1 79 ? -1.456 -5.064 -5.992 1.00 86.12 79 ILE A N 1
ATOM 613 C CA . ILE A 1 79 ? -1.765 -5.667 -7.298 1.00 86.12 79 ILE A CA 1
ATOM 614 C C . ILE A 1 79 ? -1.098 -4.881 -8.429 1.00 86.12 79 ILE A C 1
ATOM 616 O O . ILE A 1 79 ? -0.497 -5.494 -9.306 1.00 86.12 79 ILE A O 1
ATOM 620 N N . ALA A 1 80 ? -1.160 -3.547 -8.399 1.00 83.44 80 ALA A N 1
ATOM 621 C CA . ALA A 1 80 ? -0.538 -2.703 -9.416 1.00 83.44 80 ALA A CA 1
ATOM 622 C C . ALA A 1 80 ? 0.983 -2.915 -9.479 1.00 83.44 80 ALA A C 1
ATOM 624 O O . ALA A 1 80 ? 1.528 -3.114 -10.561 1.00 83.44 80 ALA A O 1
ATOM 625 N N . ILE A 1 81 ? 1.657 -2.970 -8.325 1.00 79.88 81 ILE A N 1
ATOM 626 C CA . ILE A 1 81 ? 3.100 -3.241 -8.248 1.00 79.88 81 ILE A CA 1
ATOM 627 C C . ILE A 1 81 ? 3.432 -4.629 -8.808 1.00 79.88 81 ILE A C 1
ATOM 629 O O . ILE A 1 81 ? 4.401 -4.783 -9.550 1.00 79.88 81 ILE A O 1
ATOM 633 N N . LEU A 1 82 ? 2.642 -5.653 -8.467 1.00 80.44 82 LEU A N 1
ATOM 634 C CA . LEU A 1 82 ? 2.863 -7.015 -8.959 1.00 80.44 82 LEU A CA 1
ATOM 635 C C . LEU A 1 82 ? 2.626 -7.136 -10.467 1.00 80.44 82 LEU A C 1
ATOM 637 O O . LEU A 1 82 ? 3.425 -7.784 -11.142 1.00 80.44 82 LEU A O 1
ATOM 641 N N . ALA A 1 83 ? 1.569 -6.512 -10.989 1.00 82.44 83 ALA A N 1
ATOM 642 C CA . ALA A 1 83 ? 1.260 -6.503 -12.415 1.00 82.44 83 ALA A CA 1
ATOM 643 C C . ALA A 1 83 ? 2.380 -5.818 -13.201 1.00 82.44 83 ALA A C 1
ATOM 645 O O . ALA A 1 83 ? 2.959 -6.408 -14.110 1.00 82.44 83 ALA A O 1
ATOM 646 N N . LEU A 1 84 ? 2.776 -4.629 -12.762 1.00 77.38 84 LEU A N 1
ATOM 647 C CA . LEU A 1 84 ? 3.822 -3.857 -13.411 1.00 77.38 84 LEU A CA 1
ATOM 648 C C . LEU A 1 84 ? 5.188 -4.564 -13.339 1.00 77.38 84 LEU A C 1
ATOM 650 O O . LEU A 1 84 ? 5.944 -4.591 -14.307 1.00 77.38 84 LEU A O 1
ATOM 654 N N . ARG A 1 85 ? 5.492 -5.228 -12.217 1.00 72.81 85 ARG A N 1
ATOM 655 C CA . ARG A 1 85 ? 6.678 -6.087 -12.111 1.00 72.81 85 ARG A CA 1
ATOM 656 C C . ARG A 1 85 ? 6.608 -7.283 -13.054 1.00 72.81 85 ARG A C 1
ATOM 658 O O . ARG A 1 85 ? 7.639 -7.656 -13.604 1.00 72.81 85 ARG A O 1
ATOM 665 N N . SER A 1 86 ? 5.441 -7.914 -13.206 1.00 74.50 86 SER A N 1
ATOM 666 C CA . SER A 1 86 ? 5.308 -9.041 -14.128 1.00 74.50 86 SER A CA 1
ATOM 667 C C . SER A 1 86 ? 5.603 -8.617 -15.562 1.00 74.50 86 SER A C 1
ATOM 669 O O . SER A 1 86 ? 6.380 -9.302 -16.213 1.00 74.50 86 SER A O 1
ATOM 671 N N . GLU A 1 87 ? 5.123 -7.459 -16.019 1.00 69.00 87 GLU A N 1
ATOM 672 C CA . GLU A 1 87 ? 5.406 -6.973 -17.377 1.00 69.00 87 GLU A CA 1
ATOM 673 C C . GLU A 1 87 ? 6.905 -6.764 -17.640 1.00 69.00 87 GLU A C 1
ATOM 675 O O . GLU A 1 87 ? 7.383 -7.095 -18.718 1.00 69.00 87 GLU A O 1
ATOM 680 N N . ILE A 1 88 ? 7.670 -6.313 -16.642 1.00 63.34 88 ILE A N 1
ATOM 681 C CA . ILE A 1 88 ? 9.130 -6.144 -16.759 1.00 63.34 88 ILE A CA 1
ATOM 682 C C . ILE A 1 88 ? 9.872 -7.487 -16.838 1.00 63.34 88 ILE A C 1
ATOM 684 O O . ILE A 1 88 ? 10.929 -7.561 -17.448 1.00 63.34 88 ILE A O 1
ATOM 688 N N . VAL A 1 89 ? 9.367 -8.551 -16.207 1.00 60.41 89 VAL A N 1
ATOM 689 C CA . VAL A 1 89 ? 10.049 -9.862 -16.185 1.00 60.41 89 VAL A CA 1
ATOM 690 C C . VAL A 1 89 ? 9.887 -10.627 -17.505 1.00 60.41 89 VAL A C 1
ATOM 692 O O . VAL A 1 89 ? 10.729 -11.466 -17.819 1.00 60.41 89 VAL A O 1
ATOM 695 N N . TRP A 1 90 ? 8.819 -10.367 -18.263 1.00 56.19 90 TRP A N 1
ATOM 696 C CA . TRP A 1 90 ? 8.524 -11.066 -19.522 1.00 56.19 90 TRP A CA 1
ATOM 697 C C . TRP A 1 90 ? 9.027 -10.342 -20.782 1.00 56.19 90 TRP A C 1
ATOM 699 O O . TRP A 1 90 ? 8.826 -10.866 -21.878 1.00 56.19 90 TRP A O 1
ATOM 709 N N . ASN A 1 91 ? 9.662 -9.177 -20.636 1.00 51.03 91 ASN A N 1
ATOM 710 C CA . ASN A 1 91 ? 10.180 -8.352 -21.730 1.00 51.03 91 ASN A CA 1
ATOM 711 C C . ASN A 1 91 ? 11.714 -8.349 -21.729 1.00 51.03 91 ASN A C 1
ATOM 713 O O . ASN A 1 91 ? 12.304 -8.415 -22.829 1.00 51.03 91 ASN A O 1
#